Protein AF-A0AAV6JI74-F1 (afdb_monomer)

Secondary structure (DSSP, 8-state):
-------EEEEETTEEEEEE--SS----------------STTGGG------SSEEEEEEHHHHHTTS---PPEESS---SSSS-EESSPPPPHHHHHHHHHHHHHH------SSSSSHHHHH-

Structure (mmCIF, N/CA/C/O backbone):
data_AF-A0AAV6JI74-F1
#
_entry.id   AF-A0AAV6JI74-F1
#
loop_
_atom_site.group_PDB
_atom_site.id
_atom_site.type_symbol
_atom_site.label_atom_id
_atom_site.label_alt_id
_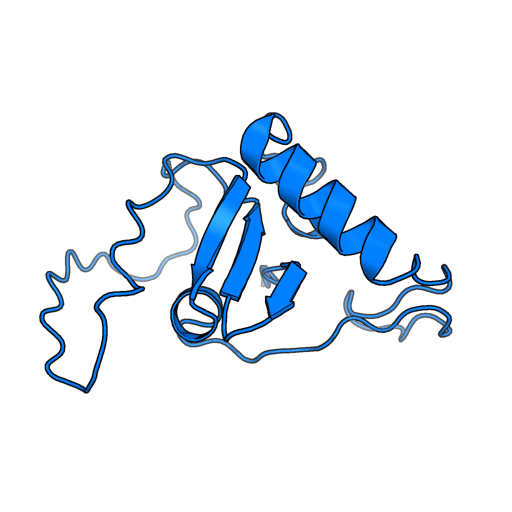atom_site.label_comp_id
_atom_site.label_asym_id
_atom_site.label_entity_id
_atom_site.label_seq_id
_atom_site.pdbx_PDB_ins_code
_atom_site.Cartn_x
_atom_site.Cartn_y
_atom_site.Cartn_z
_atom_site.occupancy
_atom_site.B_iso_or_equiv
_atom_site.auth_seq_id
_atom_site.auth_comp_id
_atom_site.auth_asym_id
_atom_site.auth_atom_id
_atom_site.pdbx_PDB_model_num
ATOM 1 N N . MET A 1 1 ? -9.669 19.832 -9.535 1.00 24.89 1 MET A N 1
ATOM 2 C CA . MET A 1 1 ? -10.442 18.627 -9.174 1.00 24.89 1 MET A CA 1
ATOM 3 C C . MET A 1 1 ? -9.426 17.549 -8.820 1.00 24.89 1 MET A C 1
ATOM 5 O O . MET A 1 1 ? -8.744 17.077 -9.717 1.00 24.89 1 MET A O 1
ATOM 9 N N . ILE A 1 2 ? -9.196 17.287 -7.531 1.00 24.81 2 ILE A N 1
ATOM 10 C CA . ILE A 1 2 ? -8.225 16.277 -7.079 1.00 24.81 2 ILE A CA 1
ATOM 11 C C . ILE A 1 2 ? -9.018 14.987 -6.887 1.00 24.81 2 ILE A C 1
ATOM 13 O O . ILE A 1 2 ? -9.862 14.914 -6.000 1.00 24.81 2 ILE A O 1
ATOM 17 N N . SER A 1 3 ? -8.809 14.016 -7.770 1.00 29.27 3 SER A N 1
ATOM 18 C CA . SER A 1 3 ? -9.364 12.673 -7.616 1.00 29.27 3 SER A CA 1
ATOM 19 C C . SER A 1 3 ? -8.338 11.862 -6.827 1.00 29.27 3 SER A C 1
ATOM 21 O O . SER A 1 3 ? -7.234 11.634 -7.316 1.00 29.27 3 SER A O 1
ATOM 23 N N . LEU A 1 4 ? -8.654 11.532 -5.574 1.00 41.19 4 LEU A N 1
ATOM 24 C CA . LEU A 1 4 ? -7.839 10.633 -4.759 1.00 41.19 4 LEU A CA 1
ATOM 25 C C . LEU A 1 4 ? -8.276 9.202 -5.086 1.00 41.19 4 LEU A C 1
ATOM 27 O O . LEU A 1 4 ? -9.354 8.781 -4.673 1.00 41.19 4 LEU A O 1
ATOM 31 N N . TYR A 1 5 ? -7.466 8.485 -5.860 1.00 60.88 5 TYR A N 1
ATOM 32 C CA . TYR A 1 5 ? -7.641 7.052 -6.084 1.00 60.88 5 TYR A CA 1
ATOM 33 C C . TYR A 1 5 ? -7.079 6.310 -4.868 1.00 60.88 5 TYR A C 1
ATOM 35 O O . TYR A 1 5 ? -5.939 6.540 -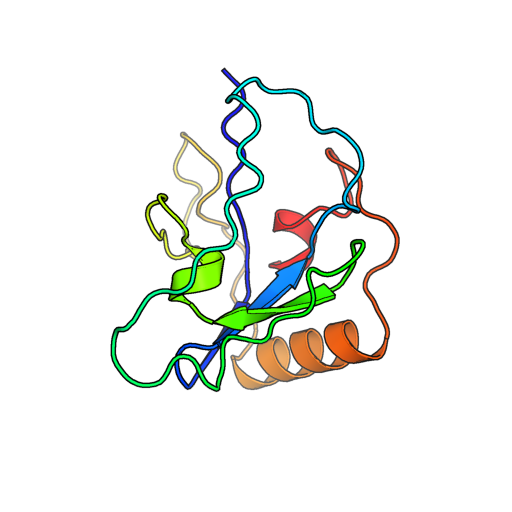4.475 1.00 60.88 5 TYR A O 1
ATOM 43 N N . LEU A 1 6 ? -7.895 5.469 -4.233 1.00 73.19 6 LEU A N 1
ATOM 44 C CA . LEU A 1 6 ? -7.445 4.577 -3.167 1.00 73.19 6 LEU A CA 1
ATOM 45 C C . LEU A 1 6 ? -6.854 3.318 -3.803 1.00 73.19 6 LEU A C 1
ATOM 47 O O . LEU A 1 6 ? -7.548 2.615 -4.536 1.00 73.19 6 LEU A O 1
ATOM 51 N N . SER A 1 7 ? -5.597 3.028 -3.484 1.00 85.56 7 SER A N 1
ATOM 52 C CA . SER A 1 7 ? -4.896 1.821 -3.928 1.00 85.56 7 SER A CA 1
ATOM 53 C C . SER A 1 7 ? -4.721 0.838 -2.768 1.00 85.56 7 SER A C 1
ATOM 55 O O . SER A 1 7 ? -4.486 1.239 -1.624 1.00 85.56 7 SER A O 1
ATOM 57 N N . GLY A 1 8 ? -4.868 -0.457 -3.052 1.00 88.88 8 GLY A N 1
ATOM 58 C CA . GLY A 1 8 ? -4.802 -1.526 -2.056 1.00 88.88 8 GLY A CA 1
ATOM 59 C C . GLY A 1 8 ? -4.557 -2.895 -2.688 1.00 88.88 8 GLY A C 1
ATOM 60 O O . GLY A 1 8 ? -4.804 -3.100 -3.878 1.00 88.88 8 GLY A O 1
ATOM 61 N N . ILE A 1 9 ? -4.060 -3.832 -1.882 1.00 91.25 9 ILE A N 1
ATOM 62 C CA . ILE A 1 9 ? -3.698 -5.190 -2.293 1.00 91.25 9 ILE A CA 1
ATOM 63 C C . ILE A 1 9 ? -4.774 -6.151 -1.787 1.00 91.25 9 ILE A C 1
ATOM 65 O O . ILE A 1 9 ? -4.941 -6.327 -0.580 1.00 91.25 9 ILE A O 1
ATOM 69 N N . TYR A 1 10 ? -5.503 -6.780 -2.710 1.00 91.50 10 TYR A N 1
ATOM 70 C CA . TYR A 1 10 ? -6.485 -7.810 -2.374 1.00 91.50 10 TYR A CA 1
ATOM 71 C C . TYR A 1 10 ? -5.778 -9.106 -1.973 1.00 91.50 10 TYR A C 1
ATOM 73 O O . TYR A 1 10 ? -5.002 -9.656 -2.756 1.00 91.50 10 TYR A O 1
ATOM 81 N N . ILE A 1 11 ? -6.064 -9.598 -0.767 1.00 90.62 11 ILE A N 1
ATOM 82 C CA . ILE A 1 11 ? -5.391 -10.775 -0.196 1.00 90.62 11 ILE A CA 1
ATOM 83 C C . ILE A 1 11 ? -6.269 -12.034 -0.165 1.00 90.62 11 ILE A C 1
ATOM 85 O O . ILE A 1 11 ? -5.829 -13.069 0.326 1.00 90.62 11 ILE A O 1
ATOM 89 N N . GLY A 1 12 ? -7.485 -11.966 -0.717 1.00 87.75 12 GLY A N 1
ATOM 90 C CA . GLY A 1 12 ? -8.473 -13.048 -0.655 1.00 87.75 12 GLY A CA 1
ATOM 91 C C . GLY A 1 12 ? -9.542 -12.811 0.411 1.00 87.75 12 GLY A C 1
ATOM 92 O O . GLY A 1 12 ? -9.458 -11.866 1.189 1.00 87.75 12 GLY A O 1
ATOM 93 N N . ASP A 1 13 ? -10.577 -13.653 0.413 1.00 88.12 13 ASP A N 1
ATOM 94 C CA . ASP A 1 13 ? -11.660 -13.667 1.411 1.00 88.12 13 ASP A CA 1
ATOM 95 C C . ASP A 1 13 ? -12.358 -12.322 1.670 1.00 88.12 13 ASP A C 1
ATOM 97 O O . ASP A 1 13 ? -12.832 -12.061 2.780 1.00 88.12 13 ASP A O 1
ATOM 101 N N . GLY A 1 14 ? -12.422 -11.455 0.655 1.00 86.31 14 GLY A N 1
ATOM 102 C CA . GLY A 1 14 ? -12.997 -10.122 0.816 1.00 86.31 14 GLY A CA 1
ATOM 103 C C . GLY A 1 14 ? -12.140 -9.196 1.684 1.00 86.31 14 GLY A C 1
ATOM 104 O O . GLY A 1 14 ? -12.691 -8.280 2.283 1.00 86.31 14 GLY A O 1
ATOM 105 N N . LEU A 1 15 ? -10.828 -9.424 1.787 1.00 88.56 15 LEU A N 1
ATOM 106 C CA . LEU A 1 15 ? -9.903 -8.616 2.584 1.00 88.56 15 LEU A CA 1
ATOM 107 C C . LEU A 1 15 ? -8.890 -7.875 1.706 1.00 88.56 15 LEU A C 1
ATOM 109 O O . LEU A 1 15 ? -8.422 -8.378 0.678 1.00 88.56 15 LEU A O 1
ATOM 113 N N . VAL A 1 16 ? -8.531 -6.670 2.143 1.00 89.88 16 VAL A N 1
ATOM 114 C CA . VAL A 1 16 ? -7.589 -5.779 1.461 1.00 89.88 16 VAL A CA 1
ATOM 115 C C . VAL A 1 16 ? -6.584 -5.236 2.468 1.00 89.88 16 VAL A C 1
ATOM 117 O O . VAL A 1 16 ? -6.975 -4.737 3.523 1.00 89.88 16 VAL A O 1
ATOM 120 N N . ILE A 1 17 ? -5.296 -5.287 2.122 1.00 91.12 17 ILE A N 1
ATOM 121 C CA . ILE A 1 17 ? -4.247 -4.537 2.822 1.00 91.12 17 ILE A CA 1
ATOM 122 C C . ILE A 1 17 ? -4.043 -3.214 2.088 1.00 91.12 17 ILE A C 1
ATOM 124 O O . ILE A 1 17 ? -3.843 -3.203 0.872 1.00 91.12 17 ILE A O 1
ATOM 128 N N . HIS A 1 18 ? -4.088 -2.095 2.803 1.00 90.50 18 HIS A N 1
ATOM 129 C CA . HIS A 1 18 ? -3.914 -0.773 2.207 1.00 90.50 18 HIS A CA 1
ATOM 130 C C . HIS A 1 18 ? -3.188 0.191 3.143 1.00 90.50 18 HIS A C 1
ATOM 132 O O . HIS A 1 18 ? -3.184 0.022 4.363 1.00 90.50 18 HIS A O 1
ATOM 138 N N . PHE A 1 19 ? -2.581 1.224 2.559 1.00 90.38 19 PHE A N 1
ATOM 139 C CA . PHE A 1 19 ? -1.865 2.254 3.299 1.00 90.38 19 PHE A CA 1
ATOM 140 C C . PHE A 1 19 ? -2.718 3.511 3.447 1.00 90.38 19 PHE A C 1
ATOM 142 O O . PHE A 1 19 ? -3.257 4.039 2.471 1.00 90.38 19 PHE A O 1
ATOM 149 N N . THR A 1 20 ? -2.866 3.978 4.684 1.00 86.19 20 THR A N 1
ATOM 150 C CA . THR A 1 20 ? -3.760 5.081 5.038 1.00 86.19 20 THR A CA 1
ATOM 151 C C . THR A 1 20 ? -3.000 6.245 5.636 1.00 86.19 20 THR A C 1
ATOM 153 O O . THR A 1 20 ? -2.041 6.083 6.392 1.00 86.19 20 THR A O 1
ATOM 156 N N . ALA A 1 21 ? -3.459 7.447 5.308 1.00 81.38 21 ALA A N 1
ATOM 157 C CA . ALA A 1 21 ? -2.982 8.636 5.978 1.00 81.38 21 ALA A CA 1
ATOM 158 C C . ALA A 1 21 ? -3.498 8.687 7.424 1.00 81.38 21 ALA A C 1
ATOM 160 O O . ALA A 1 21 ? -4.643 8.289 7.665 1.00 81.38 21 ALA A O 1
ATOM 161 N N . PRO A 1 22 ? -2.700 9.223 8.367 1.00 73.50 22 PRO A N 1
ATOM 162 C CA . PRO A 1 22 ? -3.162 9.470 9.722 1.00 73.50 22 PRO A CA 1
ATOM 163 C C . PRO A 1 22 ? -4.435 10.307 9.716 1.00 73.50 22 PRO A C 1
ATOM 165 O O . PRO A 1 22 ? -4.586 11.233 8.912 1.00 73.50 22 PRO A O 1
ATOM 168 N N . SER A 1 23 ? -5.373 9.986 10.607 1.00 64.69 23 SER A N 1
ATOM 169 C CA . SER A 1 23 ? -6.611 10.748 10.755 1.00 64.69 23 SER A CA 1
ATOM 170 C C . SER A 1 23 ? -6.320 12.142 11.319 1.00 64.69 23 SER A C 1
ATOM 172 O O . SER A 1 23 ? -6.422 12.390 12.514 1.00 64.69 23 SER A O 1
ATOM 174 N N . GLY A 1 24 ? -5.974 13.058 10.414 1.00 48.09 24 GLY A N 1
ATOM 175 C CA . GLY A 1 24 ? -5.656 14.457 10.665 1.00 48.09 24 GLY A CA 1
ATOM 176 C C . GLY A 1 24 ? -5.709 15.254 9.360 1.00 48.09 24 GLY A C 1
ATOM 177 O O . GLY A 1 24 ? -4.693 15.459 8.715 1.00 48.09 24 GLY A O 1
ATOM 178 N N . LYS A 1 25 ? -6.921 15.693 8.987 1.00 40.12 25 LYS A N 1
ATOM 179 C CA . LYS A 1 25 ? -7.239 16.709 7.961 1.00 40.12 25 LYS A CA 1
ATOM 180 C C . LYS A 1 25 ? -6.541 16.555 6.594 1.00 40.12 25 LYS A C 1
ATOM 182 O O . LYS A 1 25 ? -5.609 17.286 6.281 1.00 40.12 25 LYS A O 1
ATOM 187 N N . PHE A 1 26 ? -7.151 15.781 5.694 1.00 37.16 26 PHE A N 1
ATOM 188 C CA . PHE A 1 26 ? -7.224 16.211 4.294 1.00 37.16 26 PHE A CA 1
ATOM 189 C C . PHE A 1 26 ? -8.555 16.933 4.094 1.00 37.16 26 PHE A C 1
ATOM 191 O O . PHE A 1 26 ? -9.615 16.318 4.022 1.00 37.16 26 PHE A O 1
ATOM 198 N N . THR A 1 27 ? -8.513 18.265 4.084 1.00 35.34 27 THR A N 1
ATOM 199 C CA . THR A 1 27 ? -9.661 19.099 3.728 1.00 35.34 27 THR A CA 1
ATOM 200 C C . THR A 1 27 ? -9.901 19.006 2.225 1.00 35.34 27 THR A C 1
ATOM 202 O O . THR A 1 27 ? -9.294 19.734 1.444 1.00 35.34 27 THR A O 1
ATOM 205 N N . ALA A 1 28 ? -10.819 18.137 1.827 1.00 34.31 28 ALA A N 1
ATOM 206 C CA . ALA A 1 28 ? -11.702 18.402 0.703 1.00 34.31 28 ALA A CA 1
ATOM 207 C C . ALA A 1 28 ? -13.118 18.134 1.212 1.00 34.31 28 ALA A C 1
ATOM 209 O O . ALA A 1 28 ? -13.432 17.034 1.658 1.00 34.31 28 ALA A O 1
ATOM 210 N N . SER A 1 29 ? -13.916 19.193 1.273 1.00 41.22 29 SER A N 1
ATOM 211 C CA . SER A 1 29 ? -15.206 19.246 1.947 1.00 41.22 29 SER A CA 1
ATOM 212 C C . SER A 1 29 ? -16.142 18.102 1.557 1.00 41.22 29 SER A C 1
ATOM 214 O O . SER A 1 29 ? -16.563 17.977 0.411 1.00 41.22 29 SER A O 1
ATOM 216 N N . SER A 1 30 ? -16.544 17.324 2.551 1.00 33.94 30 SER A N 1
ATOM 217 C CA . SER A 1 30 ? -17.891 16.768 2.686 1.00 33.94 30 SER A CA 1
ATOM 218 C C . SER A 1 30 ? -18.193 16.774 4.188 1.00 33.94 30 SER A C 1
ATOM 220 O O . SER A 1 30 ? -17.269 16.551 4.978 1.00 33.94 30 SER A O 1
ATOM 222 N N . PRO A 1 31 ? -19.405 17.169 4.609 1.00 40.47 31 PRO A N 1
ATOM 223 C CA . PRO A 1 31 ? -19.666 17.528 5.992 1.00 40.47 31 PRO A CA 1
ATOM 224 C C . PRO A 1 31 ? -19.465 16.327 6.907 1.00 40.47 31 PRO A C 1
ATOM 226 O O . PRO A 1 31 ? -19.780 15.187 6.566 1.00 40.47 31 PRO A O 1
ATOM 229 N N . SER A 1 32 ? -18.932 16.629 8.085 1.00 53.81 32 SER A N 1
ATOM 230 C CA . SER A 1 32 ? -18.873 15.751 9.237 1.00 53.81 32 SER A CA 1
ATOM 231 C C . SER A 1 32 ? -20.173 14.978 9.380 1.00 53.81 32 SER A C 1
ATOM 233 O O . SER A 1 32 ? -21.248 15.565 9.469 1.00 53.81 32 SER A O 1
ATOM 235 N N . SER A 1 33 ? -20.068 13.668 9.511 1.00 30.38 33 SER A N 1
ATOM 236 C CA . SER A 1 33 ? -21.068 12.944 10.261 1.00 30.38 33 SER A CA 1
ATOM 237 C C . SER A 1 33 ? -20.333 11.923 11.120 1.00 30.38 33 SER A C 1
ATOM 239 O O . SER A 1 33 ? -19.748 10.944 10.662 1.00 30.38 33 SER A O 1
ATOM 241 N N . SER A 1 34 ? -20.267 12.246 12.410 1.00 42.81 34 SER A N 1
ATOM 242 C CA . SER A 1 34 ? -20.157 11.256 13.468 1.00 42.81 34 SER A CA 1
ATOM 243 C C . SER A 1 34 ? -21.381 10.354 13.341 1.00 42.81 34 SER A C 1
ATOM 245 O O . SER A 1 34 ? -22.425 10.635 13.923 1.00 42.81 34 SER A O 1
ATOM 247 N N . LEU A 1 35 ? -21.288 9.333 12.497 1.00 30.56 35 LEU A N 1
ATOM 248 C CA . LEU A 1 35 ? -22.316 8.313 12.379 1.00 30.56 35 LEU A CA 1
ATOM 249 C C . LEU A 1 35 ? -21.803 7.090 13.114 1.00 30.56 35 LEU A C 1
ATOM 251 O O . LEU A 1 35 ? -21.009 6.306 12.600 1.00 30.56 35 LEU A O 1
ATOM 255 N N . SER A 1 36 ? -22.263 6.952 14.350 1.00 40.62 36 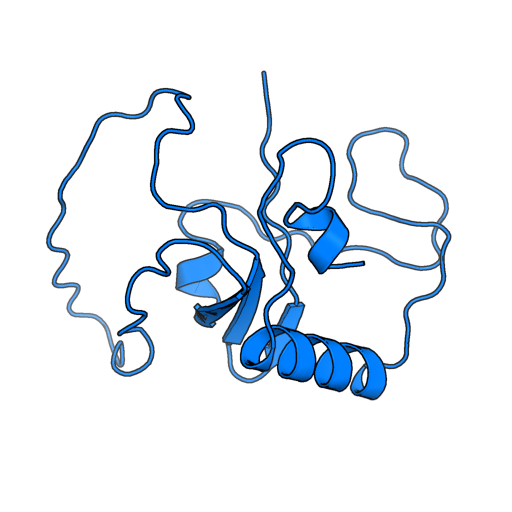SER A N 1
ATOM 256 C CA . SER A 1 36 ? -22.499 5.646 14.942 1.00 40.62 36 SER A CA 1
ATOM 257 C C . SER A 1 36 ? -23.413 4.886 13.983 1.00 40.62 36 SER A C 1
ATOM 259 O O . SER A 1 36 ? -24.605 5.171 13.894 1.00 40.62 36 SER A O 1
ATOM 261 N N . PHE A 1 37 ? -22.842 3.966 13.212 1.00 32.19 37 PHE A N 1
ATOM 262 C CA . PHE A 1 37 ? -23.603 3.143 12.286 1.00 32.19 37 PHE A CA 1
ATOM 263 C C . PHE A 1 37 ? -23.695 1.726 12.846 1.00 32.19 37 PHE A C 1
ATOM 265 O O . PHE A 1 37 ? -22.830 0.883 12.626 1.00 32.19 37 PHE A O 1
ATOM 272 N N . SER A 1 38 ? -24.768 1.480 13.596 1.00 41.72 38 SER A N 1
ATOM 273 C CA . SER A 1 38 ? -25.298 0.132 13.776 1.00 41.72 38 SER A CA 1
ATOM 274 C C . SER A 1 38 ? -26.025 -0.240 12.483 1.00 41.72 38 SER A C 1
ATOM 276 O O . SER A 1 38 ? -27.184 0.127 12.308 1.00 41.72 38 SER A O 1
ATOM 278 N N . SER A 1 39 ? -25.353 -0.933 11.558 1.00 35.38 39 SER A N 1
ATOM 279 C CA . SER A 1 39 ? -26.032 -1.577 10.425 1.00 35.38 39 SER A CA 1
ATOM 280 C C . SER A 1 39 ? -26.360 -3.015 10.787 1.00 35.38 39 SER A C 1
ATOM 282 O O . SER A 1 39 ? -25.469 -3.829 11.024 1.00 35.38 39 SER A O 1
ATOM 284 N N . SER A 1 40 ? -27.650 -3.323 10.833 1.00 50.56 40 SER A N 1
ATOM 285 C CA . SER A 1 40 ? -28.161 -4.684 10.935 1.00 50.56 40 SER A CA 1
ATOM 286 C C . SER A 1 40 ? -28.260 -5.270 9.517 1.00 50.56 40 SER A C 1
ATOM 288 O O . SER A 1 40 ? -29.260 -5.076 8.834 1.00 50.56 40 SER A O 1
ATOM 290 N N . ALA A 1 41 ? -27.191 -5.924 9.048 1.00 42.62 41 ALA A N 1
ATOM 291 C CA . ALA A 1 41 ? -27.148 -6.775 7.848 1.00 42.62 41 ALA A CA 1
ATOM 292 C C . ALA A 1 41 ? -25.945 -7.749 7.949 1.00 42.62 41 ALA A C 1
ATOM 294 O O . ALA A 1 41 ? -24.990 -7.458 8.673 1.00 42.62 41 ALA A O 1
ATOM 295 N N . PRO A 1 42 ? -26.012 -8.951 7.344 1.00 39.34 42 PRO A N 1
ATOM 296 C CA . PRO A 1 42 ? -25.545 -10.179 7.981 1.00 39.34 42 PRO A CA 1
ATOM 297 C C . PRO A 1 42 ? -24.014 -10.303 8.003 1.00 39.34 42 PRO A C 1
ATOM 299 O O . PRO A 1 42 ? -23.359 -10.239 6.971 1.00 39.34 42 PRO A O 1
ATOM 302 N N . ASN A 1 43 ? -23.472 -10.567 9.198 1.00 40.91 43 ASN A N 1
ATOM 303 C CA . ASN A 1 43 ? -22.075 -10.927 9.488 1.00 40.91 43 ASN A CA 1
ATOM 304 C C . ASN A 1 43 ? -21.008 -9.823 9.336 1.00 40.91 43 ASN A C 1
ATOM 306 O O . ASN A 1 43 ? -19.930 -10.046 8.793 1.00 40.91 43 ASN A O 1
ATOM 310 N N . HIS A 1 44 ? -21.243 -8.662 9.951 1.00 49.03 44 HIS A N 1
ATOM 311 C CA . HIS A 1 44 ? -20.231 -7.612 10.160 1.00 49.03 44 HIS A CA 1
ATOM 312 C C . HIS A 1 44 ? -19.160 -7.932 11.232 1.00 49.03 44 HIS A C 1
ATOM 314 O O . HIS A 1 44 ? -18.388 -7.049 11.602 1.00 49.03 44 HIS A O 1
ATOM 320 N N . SER A 1 45 ? -19.054 -9.173 11.725 1.00 51.09 45 SER A N 1
ATOM 321 C CA . SER A 1 45 ? -18.056 -9.556 12.743 1.00 51.09 45 SER A CA 1
ATOM 322 C C . SER A 1 45 ? -16.602 -9.436 12.264 1.00 51.09 45 SER A C 1
ATOM 324 O O . SER A 1 45 ? -15.681 -9.454 13.073 1.00 51.09 45 SER A O 1
ATOM 326 N N . ARG A 1 46 ? -16.375 -9.285 10.952 1.00 51.09 46 ARG A N 1
ATOM 327 C CA . ARG A 1 46 ? -15.049 -9.048 10.351 1.00 51.09 46 ARG A CA 1
ATOM 328 C C . ARG A 1 46 ? -14.696 -7.564 10.176 1.00 51.09 46 ARG A C 1
ATOM 330 O O . ARG A 1 46 ? -13.594 -7.262 9.730 1.00 51.09 46 ARG A O 1
ATOM 337 N N . CYS A 1 47 ? -15.616 -6.655 10.502 1.00 56.91 47 CYS A N 1
ATOM 338 C CA . CYS A 1 47 ? -15.510 -5.220 10.224 1.00 56.91 47 CYS A CA 1
ATOM 339 C C . CYS A 1 47 ? -15.277 -4.366 11.477 1.00 56.91 47 CYS A C 1
ATOM 341 O O . CYS A 1 47 ? -15.413 -3.145 11.403 1.00 56.91 47 CYS A O 1
ATOM 343 N N . GLU A 1 48 ? -14.895 -4.959 12.613 1.00 54.34 48 GLU A N 1
ATOM 344 C CA . GLU A 1 48 ? -14.312 -4.222 13.747 1.00 54.34 48 GLU A CA 1
ATOM 345 C C . GLU A 1 48 ? -12.886 -3.760 13.401 1.00 54.34 48 GLU A C 1
ATOM 347 O O . GLU A 1 48 ? -11.907 -4.016 14.098 1.00 54.34 48 GLU A O 1
ATOM 352 N N . SER A 1 49 ? -12.746 -3.079 12.266 1.00 54.97 49 SER A N 1
ATOM 353 C CA . SER A 1 49 ? -11.531 -2.375 11.911 1.00 54.97 49 SER A CA 1
ATOM 354 C C . SER A 1 49 ? -11.462 -1.163 12.828 1.00 54.97 49 SER A C 1
ATOM 356 O O . SER A 1 49 ? -12.117 -0.146 12.585 1.00 54.97 49 SER A O 1
ATOM 358 N N . GLN A 1 50 ? -10.682 -1.274 13.906 1.00 52.31 50 GLN A N 1
ATOM 359 C CA . GLN A 1 50 ? -10.194 -0.091 14.602 1.00 52.31 50 GLN A CA 1
ATOM 360 C C . GLN A 1 50 ? -9.640 0.844 13.536 1.00 52.31 50 GLN A C 1
ATOM 362 O O . GLN A 1 50 ? -8.803 0.446 12.725 1.00 52.31 50 GLN A O 1
ATOM 367 N N . LYS A 1 51 ? -10.204 2.048 13.462 1.00 55.06 51 LYS A N 1
ATOM 368 C CA . LYS A 1 51 ? -9.816 3.041 12.470 1.00 55.06 51 LYS A CA 1
ATOM 369 C C . LYS A 1 51 ? -8.307 3.239 12.609 1.00 55.06 51 LYS A C 1
ATOM 371 O O . LYS A 1 51 ? -7.890 3.717 13.663 1.00 55.06 51 LYS A O 1
ATOM 376 N N . PRO A 1 52 ? -7.497 2.849 11.611 1.00 57.19 52 PRO A N 1
ATOM 377 C CA . PRO A 1 52 ? -6.060 2.970 11.744 1.00 57.19 52 PRO A CA 1
ATOM 378 C C . PRO A 1 52 ? -5.751 4.453 11.919 1.00 57.19 52 PRO A C 1
ATOM 380 O O . PRO A 1 52 ? -6.239 5.287 11.151 1.00 57.19 52 PRO A O 1
ATOM 383 N N . GLU A 1 53 ? -4.954 4.799 12.927 1.00 63.56 53 GLU A N 1
ATOM 384 C CA . GLU A 1 53 ? -4.471 6.167 13.159 1.00 63.56 53 GLU A CA 1
ATOM 385 C C . GLU A 1 53 ? -3.453 6.607 12.082 1.00 63.56 53 GLU A C 1
ATOM 387 O O . GLU A 1 53 ? -2.608 7.467 12.313 1.00 63.56 53 GLU A O 1
ATOM 392 N N . GLY A 1 54 ? -3.556 6.049 10.870 1.00 75.19 54 GLY A N 1
ATOM 393 C CA . GLY A 1 54 ? -2.549 6.045 9.817 1.00 75.19 54 GLY A CA 1
ATOM 394 C C . GLY A 1 54 ? -1.791 4.723 9.765 1.00 75.19 54 GLY A C 1
ATOM 395 O O . GLY A 1 54 ? -1.848 3.915 10.690 1.00 75.19 54 GLY A O 1
ATOM 396 N N . GLY A 1 55 ? -1.076 4.498 8.665 1.00 87.62 55 GLY A N 1
ATOM 397 C CA . GLY A 1 55 ? -0.259 3.300 8.494 1.00 87.62 55 GLY A CA 1
ATOM 398 C C . GLY A 1 55 ? -0.902 2.237 7.607 1.00 87.62 55 GLY A C 1
ATOM 399 O O . GLY A 1 55 ? -1.891 2.488 6.909 1.00 87.62 55 GLY A O 1
ATOM 400 N N . VAL A 1 56 ? -0.282 1.057 7.593 1.00 90.50 56 VAL A N 1
ATOM 401 C CA . VAL A 1 56 ? -0.745 -0.110 6.833 1.00 90.50 56 VAL A CA 1
ATOM 402 C C . VAL A 1 56 ? -1.821 -0.823 7.646 1.00 90.50 56 VAL A C 1
ATOM 404 O O . VAL A 1 56 ? -1.619 -1.099 8.825 1.00 90.50 56 VAL A O 1
ATOM 407 N N . ALA A 1 57 ? -2.965 -1.104 7.030 1.00 89.56 57 ALA A N 1
ATOM 408 C CA . ALA A 1 57 ? -4.111 -1.702 7.701 1.00 89.56 57 ALA A CA 1
ATOM 409 C C . ALA A 1 57 ? -4.787 -2.762 6.829 1.00 89.56 57 ALA A C 1
ATOM 411 O O . ALA A 1 57 ? -4.703 -2.714 5.600 1.00 89.56 57 ALA A O 1
ATOM 412 N N . VAL A 1 58 ? -5.493 -3.689 7.482 1.00 89.12 58 VAL A N 1
ATOM 413 C CA . VAL A 1 58 ? -6.384 -4.652 6.826 1.00 89.12 58 VAL A CA 1
ATOM 414 C C . VAL A 1 58 ? -7.824 -4.213 7.020 1.00 89.12 58 VAL A C 1
ATOM 416 O O . VAL A 1 58 ? -8.252 -3.948 8.145 1.00 89.12 58 VAL A O 1
ATOM 419 N N . THR A 1 59 ? -8.583 -4.167 5.933 1.00 85.44 59 THR A N 1
ATOM 420 C CA . THR A 1 59 ? -10.021 -3.898 5.966 1.00 85.44 59 THR A CA 1
ATOM 421 C C . THR A 1 59 ? -10.779 -4.879 5.086 1.00 85.44 59 THR A C 1
ATOM 423 O O . THR A 1 59 ? -10.207 -5.563 4.232 1.00 85.44 59 THR A O 1
ATOM 426 N N . CYS A 1 60 ? -12.088 -4.967 5.315 1.00 88.19 60 CYS A N 1
ATOM 427 C CA . CYS A 1 60 ? -12.977 -5.661 4.403 1.00 88.19 60 CYS A CA 1
ATOM 428 C C . CYS A 1 60 ? -13.056 -4.919 3.056 1.00 88.19 60 CYS A C 1
ATOM 430 O O . CYS A 1 60 ? -12.918 -3.695 3.009 1.00 88.19 60 CYS A O 1
ATOM 432 N N . LEU A 1 61 ? -13.304 -5.640 1.964 1.00 85.69 61 LEU A N 1
ATOM 433 C CA . LEU A 1 61 ? -13.383 -5.080 0.616 1.00 85.69 61 LEU A CA 1
ATOM 434 C C . LEU A 1 61 ? -14.463 -3.990 0.539 1.00 85.69 61 LEU A C 1
ATOM 436 O O . LEU A 1 61 ? -14.203 -2.911 0.016 1.00 85.69 61 LEU A O 1
ATOM 440 N N . ASP A 1 62 ? -15.622 -4.220 1.155 1.00 84.31 62 ASP A N 1
ATOM 441 C CA . ASP A 1 62 ? -16.718 -3.244 1.202 1.00 84.31 62 ASP A CA 1
ATOM 442 C C . ASP A 1 62 ? -16.318 -1.971 1.972 1.00 84.31 62 ASP A C 1
ATOM 444 O O . ASP A 1 62 ? -16.581 -0.846 1.545 1.00 84.31 62 ASP A O 1
ATOM 448 N N . CYS A 1 63 ? -15.582 -2.140 3.073 1.00 84.06 63 CYS A N 1
ATOM 449 C CA . CYS A 1 63 ? -15.045 -1.073 3.914 1.00 84.06 63 CYS A CA 1
ATOM 450 C C . CYS A 1 63 ? -14.003 -0.230 3.162 1.00 84.06 63 CYS A C 1
ATOM 452 O O . CYS A 1 63 ? -13.893 0.979 3.389 1.00 84.06 63 CYS A O 1
ATOM 454 N N . PHE A 1 64 ? -13.224 -0.877 2.289 1.00 83.75 64 PHE A N 1
ATOM 455 C CA . PHE A 1 64 ? -12.218 -0.245 1.443 1.00 83.75 64 PHE A CA 1
ATOM 456 C C . PHE A 1 64 ? -12.861 0.565 0.308 1.00 83.75 64 PHE A C 1
ATOM 458 O O . PHE A 1 64 ? -12.462 1.707 0.075 1.00 83.75 64 PHE A O 1
ATOM 465 N N . ILE A 1 65 ? -13.884 0.010 -0.354 1.00 81.62 65 ILE A N 1
ATOM 466 C CA . ILE A 1 65 ? -14.614 0.675 -1.446 1.00 81.62 65 ILE A CA 1
ATOM 467 C C . ILE A 1 65 ? -15.397 1.891 -0.932 1.00 81.62 65 ILE A C 1
ATOM 469 O O . ILE A 1 65 ? -15.412 2.936 -1.588 1.00 81.62 65 ILE A O 1
ATOM 473 N N . LYS A 1 66 ? -16.036 1.771 0.241 1.00 75.56 66 LYS A N 1
ATOM 474 C CA . LYS A 1 66 ? -17.005 2.743 0.772 1.00 75.56 66 LYS A CA 1
ATOM 475 C C . LYS A 1 66 ? -18.118 3.036 -0.248 1.00 75.56 66 LYS A C 1
ATOM 477 O O . LYS A 1 66 ? -18.981 2.200 -0.459 1.00 75.56 66 LYS A O 1
ATOM 482 N N . GLU A 1 67 ? -18.068 4.202 -0.890 1.00 60.53 67 GLU A N 1
ATOM 483 C CA . GLU A 1 67 ? -19.034 4.705 -1.885 1.00 60.53 67 GLU A CA 1
ATOM 484 C C . GLU A 1 67 ? -18.414 4.788 -3.300 1.00 60.53 67 GLU A C 1
ATOM 486 O O . GLU A 1 67 ? -18.998 5.351 -4.225 1.00 60.53 67 GLU A O 1
ATOM 491 N N . GLY A 1 68 ? -17.177 4.307 -3.467 1.00 69.06 68 GLY A N 1
ATOM 492 C CA . GLY A 1 68 ? -16.412 4.409 -4.707 1.00 69.06 68 GLY A CA 1
ATOM 493 C C . GLY A 1 68 ? -16.679 3.282 -5.705 1.00 69.06 68 GLY A C 1
ATOM 494 O O . GLY A 1 68 ? -17.496 2.391 -5.494 1.00 69.06 68 GLY A O 1
ATOM 495 N N . SER A 1 69 ? -15.929 3.302 -6.807 1.00 72.44 69 SER A N 1
ATOM 496 C CA . SER A 1 69 ? -15.864 2.181 -7.749 1.00 72.44 69 SER A CA 1
ATOM 497 C C . SER A 1 69 ? -14.492 1.521 -7.680 1.00 72.44 69 SER A C 1
ATOM 499 O O . SER A 1 69 ? -13.470 2.189 -7.519 1.00 72.44 69 SER A O 1
ATOM 501 N N . LEU A 1 70 ? -14.473 0.195 -7.800 1.00 76.50 70 LEU A N 1
ATOM 502 C CA . LEU A 1 70 ? -13.242 -0.578 -7.887 1.00 76.50 70 LEU A CA 1
ATOM 503 C C . LEU A 1 70 ? -12.730 -0.573 -9.321 1.00 76.50 70 LEU A C 1
ATOM 505 O O . LEU A 1 70 ? -13.455 -0.908 -10.255 1.00 76.50 70 LEU A O 1
ATOM 509 N N . SER A 1 71 ? -11.454 -0.247 -9.478 1.00 76.12 71 SER A N 1
ATOM 510 C CA . SER A 1 71 ? -10.723 -0.447 -10.724 1.00 76.12 71 SER A CA 1
ATOM 511 C C . SER A 1 71 ? -9.525 -1.335 -10.443 1.00 76.12 71 SER A C 1
ATOM 513 O O . SER A 1 71 ? -8.780 -1.109 -9.492 1.00 76.12 71 SER A O 1
ATOM 515 N N . ARG A 1 72 ? -9.350 -2.370 -11.264 1.00 81.06 72 ARG A N 1
ATOM 516 C CA . ARG A 1 72 ? -8.178 -3.237 -11.181 1.00 81.06 72 ARG A CA 1
ATOM 517 C C . ARG A 1 72 ? -6.996 -2.539 -11.845 1.00 81.06 72 ARG A C 1
ATOM 519 O O . ARG A 1 72 ? -7.129 -2.062 -12.967 1.00 81.06 72 ARG A O 1
ATOM 526 N N . TYR A 1 73 ? -5.852 -2.532 -11.170 1.00 81.31 73 TYR A N 1
ATOM 527 C CA . TYR A 1 73 ? -4.609 -2.035 -11.747 1.00 81.31 73 TYR A CA 1
ATOM 528 C C . TYR A 1 73 ? -4.063 -3.025 -12.785 1.00 81.31 73 TYR A C 1
ATOM 530 O O . TYR A 1 73 ? -3.979 -4.231 -12.522 1.00 81.31 73 TYR A O 1
ATOM 538 N N . GLU A 1 74 ? -3.708 -2.529 -13.968 1.00 82.25 74 GLU A N 1
ATOM 539 C CA . GLU A 1 74 ? -3.199 -3.348 -15.071 1.00 82.25 74 GLU A CA 1
ATOM 540 C C . GLU A 1 74 ? -1.662 -3.300 -15.133 1.00 82.25 74 GLU A C 1
ATOM 542 O O . GLU A 1 74 ? -1.062 -2.228 -15.186 1.00 82.25 74 GLU A O 1
ATOM 547 N N . TYR A 1 75 ? -1.015 -4.467 -15.165 1.00 83.50 75 TYR A N 1
ATOM 548 C CA . TYR A 1 75 ? 0.442 -4.605 -15.286 1.00 83.50 75 TYR A CA 1
ATOM 549 C C . TYR A 1 75 ? 0.831 -5.125 -16.672 1.00 83.50 75 TYR A C 1
ATOM 551 O O . TYR A 1 75 ? 0.081 -5.875 -17.297 1.00 83.50 75 TYR A O 1
ATOM 559 N N . GLY A 1 76 ? 2.024 -4.759 -17.137 1.00 81.88 76 GLY A N 1
ATOM 560 C CA . GLY A 1 76 ? 2.579 -5.209 -18.413 1.00 81.88 76 GLY A CA 1
ATOM 561 C C . GLY A 1 76 ? 1.882 -4.628 -19.646 1.00 81.88 76 GLY A C 1
ATOM 562 O O . GLY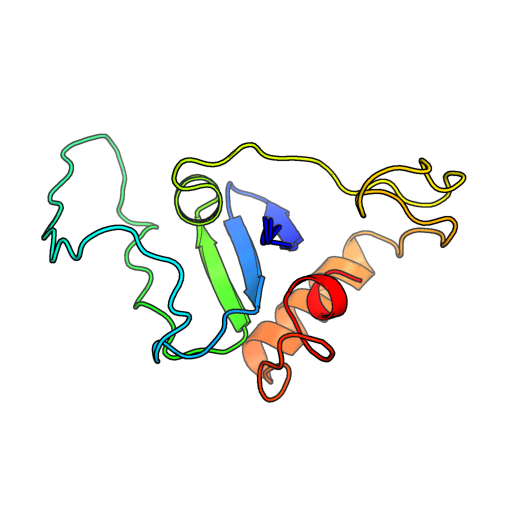 A 1 76 ? 2.061 -5.151 -20.746 1.00 81.88 76 GLY A O 1
ATOM 563 N N . VAL A 1 77 ? 1.093 -3.560 -19.492 1.00 79.31 77 VAL A N 1
ATOM 564 C CA . VAL A 1 77 ? 0.354 -2.923 -20.592 1.00 79.31 77 VAL A CA 1
ATOM 565 C C . VAL A 1 77 ? 0.886 -1.517 -20.866 1.00 79.31 77 VAL A C 1
ATOM 567 O O . VAL A 1 77 ? 1.408 -0.833 -19.986 1.00 79.31 77 VAL A O 1
ATOM 570 N N . ARG A 1 78 ? 0.779 -1.053 -22.116 1.00 68.81 78 ARG A N 1
ATOM 571 C CA . ARG A 1 78 ? 1.184 0.318 -22.464 1.00 68.81 78 ARG A CA 1
ATOM 572 C C . ARG A 1 78 ? 0.247 1.315 -21.781 1.00 68.81 78 ARG A C 1
ATOM 574 O O . ARG A 1 78 ? -0.968 1.172 -21.889 1.00 68.81 78 ARG A O 1
ATOM 581 N N . PHE A 1 79 ? 0.834 2.320 -21.126 1.00 62.09 79 PHE A N 1
ATOM 582 C CA . PHE A 1 79 ? 0.129 3.361 -20.378 1.00 62.09 79 PHE A CA 1
ATOM 583 C C . PHE A 1 79 ? -1.090 3.892 -21.137 1.00 62.09 79 PHE A C 1
ATOM 585 O O . PHE A 1 79 ? -0.961 4.462 -22.226 1.00 62.09 79 PHE A O 1
ATOM 592 N N . ARG A 1 80 ? -2.279 3.758 -20.543 1.00 58.69 80 ARG A N 1
ATOM 593 C CA . ARG A 1 80 ? -3.454 4.490 -21.018 1.00 58.69 80 ARG A CA 1
ATOM 594 C C . ARG A 1 80 ? -3.255 5.965 -20.670 1.00 58.69 80 ARG A C 1
ATOM 596 O O . ARG A 1 80 ? -3.123 6.317 -19.504 1.00 58.69 80 ARG A O 1
ATOM 603 N N . LEU A 1 81 ? -3.226 6.829 -21.689 1.00 51.09 81 LEU A N 1
ATOM 604 C CA . LEU A 1 81 ? -2.891 8.267 -21.630 1.00 51.09 81 LEU A CA 1
ATOM 605 C C . LEU A 1 81 ? -3.833 9.142 -20.770 1.00 51.09 81 LEU A C 1
ATOM 607 O O . LEU A 1 81 ? -3.827 10.366 -20.884 1.00 51.09 81 LEU A O 1
ATOM 611 N N . ARG A 1 82 ? -4.654 8.558 -19.894 1.00 48.69 82 ARG A N 1
ATOM 612 C CA . ARG A 1 82 ? -5.554 9.305 -19.018 1.00 48.69 82 ARG A CA 1
ATOM 613 C C . ARG A 1 82 ? -5.800 8.541 -17.714 1.00 48.69 82 ARG A C 1
ATOM 615 O O . ARG A 1 82 ? -6.673 7.689 -17.658 1.00 48.69 82 ARG A O 1
ATOM 622 N N . GLY A 1 83 ? -5.041 8.890 -16.674 1.00 55.47 83 GLY A N 1
ATOM 623 C CA . GLY A 1 83 ? -5.322 8.515 -15.282 1.00 55.47 83 GLY A CA 1
ATOM 624 C C . GLY A 1 83 ? -4.862 7.114 -14.859 1.00 55.47 83 GLY A C 1
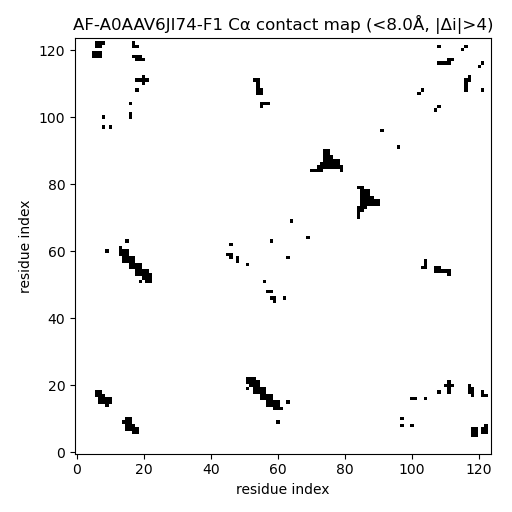ATOM 625 O O . GLY A 1 83 ? -5.661 6.187 -14.831 1.00 55.47 83 GLY A O 1
ATOM 626 N N . GLY A 1 84 ? -3.577 6.995 -14.503 1.00 60.25 84 GLY A N 1
ATOM 627 C CA . GLY A 1 84 ? -3.071 6.269 -13.320 1.00 60.25 84 GLY A CA 1
ATOM 628 C C . GLY A 1 84 ? -3.528 4.837 -13.006 1.00 60.25 84 GLY A C 1
ATOM 629 O O . GLY A 1 84 ? -3.485 4.456 -11.847 1.00 60.25 84 GLY A O 1
ATOM 630 N N . THR A 1 85 ? -3.979 4.039 -13.972 1.00 65.06 85 THR A N 1
ATOM 631 C CA . THR A 1 85 ? -4.561 2.699 -13.709 1.00 65.06 85 THR A CA 1
ATOM 632 C C . THR A 1 85 ? -3.795 1.549 -14.359 1.00 65.06 85 THR A C 1
ATOM 634 O O . THR A 1 85 ? -4.210 0.394 -14.280 1.00 65.06 85 THR A O 1
ATOM 637 N N . SER A 1 86 ? -2.668 1.847 -15.007 1.00 69.50 86 SER A N 1
ATOM 638 C CA . SER A 1 86 ? -1.891 0.858 -15.746 1.00 69.50 86 SER A CA 1
ATOM 639 C C . SER A 1 86 ? -0.401 1.183 -15.750 1.00 69.50 86 SER A C 1
ATOM 641 O O . SER A 1 86 ? -0.049 2.348 -15.949 1.00 69.50 86 SER A O 1
ATOM 643 N N . THR A 1 87 ? 0.454 0.164 -15.658 1.00 73.19 87 THR A N 1
ATOM 644 C CA . THR A 1 87 ? 1.913 0.275 -15.805 1.00 73.19 87 THR A CA 1
ATOM 645 C C . THR A 1 87 ? 2.450 -0.674 -16.874 1.00 73.19 87 THR A C 1
ATOM 647 O O . THR A 1 87 ? 1.926 -1.770 -17.084 1.00 73.19 87 THR A O 1
ATOM 650 N N . ALA A 1 88 ? 3.548 -0.272 -17.519 1.00 81.19 88 ALA A N 1
ATOM 651 C CA . ALA A 1 88 ? 4.307 -1.138 -18.421 1.00 81.19 88 ALA A CA 1
ATOM 652 C C . ALA A 1 88 ? 5.176 -2.164 -17.669 1.00 81.19 88 ALA A C 1
ATOM 654 O O . ALA A 1 88 ? 5.644 -3.127 -18.278 1.00 81.19 88 ALA A O 1
ATOM 655 N N . ALA A 1 89 ? 5.399 -1.970 -16.364 1.00 80.06 89 ALA A N 1
ATOM 656 C CA . ALA A 1 89 ? 6.113 -2.930 -15.531 1.00 80.06 89 ALA A CA 1
ATOM 657 C C . ALA A 1 89 ? 5.321 -4.240 -15.407 1.00 80.06 89 ALA A C 1
ATOM 659 O O . ALA A 1 89 ? 4.092 -4.233 -15.318 1.00 80.06 89 ALA A O 1
ATOM 660 N N . GLN A 1 90 ? 6.025 -5.371 -15.405 1.00 84.50 90 GLN A N 1
ATOM 661 C CA . GLN A 1 90 ? 5.406 -6.666 -15.134 1.00 84.50 90 GLN A CA 1
ATOM 662 C C . GLN A 1 90 ? 4.991 -6.753 -13.665 1.00 84.50 90 GLN A C 1
ATOM 664 O O . GLN A 1 90 ? 5.625 -6.152 -12.800 1.00 84.50 90 GLN A O 1
ATOM 669 N N . SER A 1 91 ? 3.917 -7.493 -13.398 1.00 84.81 91 SER A N 1
ATOM 670 C CA . SER A 1 91 ? 3.503 -7.775 -12.025 1.00 84.81 91 SER A CA 1
ATOM 671 C C . SER A 1 91 ? 4.423 -8.827 -11.422 1.00 84.81 91 SER A C 1
ATOM 673 O O . SER A 1 91 ? 4.768 -9.806 -12.091 1.00 84.81 91 SER A O 1
ATOM 675 N N . ASP A 1 92 ? 4.772 -8.656 -10.152 1.00 88.50 92 ASP A N 1
ATOM 676 C CA . ASP A 1 92 ? 5.390 -9.726 -9.383 1.00 88.50 92 ASP A CA 1
ATOM 677 C C . ASP A 1 92 ? 4.423 -10.915 -9.224 1.00 88.50 92 ASP A C 1
ATOM 679 O O . ASP A 1 92 ? 3.198 -10.745 -9.239 1.00 88.50 92 ASP A O 1
ATOM 683 N N . PRO A 1 93 ? 4.937 -12.142 -9.017 1.00 91.00 93 PRO A N 1
ATOM 684 C CA . PRO A 1 93 ? 4.098 -13.284 -8.680 1.00 91.00 93 PRO A CA 1
ATOM 685 C C . PRO A 1 93 ? 3.216 -12.992 -7.460 1.00 91.00 93 PRO A C 1
ATOM 687 O O . PRO A 1 93 ? 3.668 -12.387 -6.486 1.00 91.00 93 PRO A O 1
ATOM 690 N N . ALA A 1 94 ? 1.978 -13.494 -7.466 1.00 88.69 94 ALA A N 1
ATOM 691 C CA . ALA A 1 94 ? 1.017 -13.246 -6.389 1.00 88.69 94 ALA A CA 1
ATOM 692 C C . ALA A 1 94 ? 1.575 -13.600 -4.997 1.00 88.69 94 ALA A C 1
ATOM 694 O O . ALA A 1 94 ? 1.383 -12.849 -4.047 1.00 88.69 94 ALA A O 1
ATOM 695 N N . SER A 1 95 ? 2.328 -14.697 -4.874 1.00 89.94 95 SER A N 1
ATOM 696 C CA . SER A 1 95 ? 2.978 -15.091 -3.617 1.00 89.94 95 SER A CA 1
ATOM 697 C C . SER A 1 95 ? 3.964 -14.038 -3.098 1.00 89.94 95 SER A C 1
ATOM 699 O O . SER A 1 95 ? 3.994 -13.764 -1.898 1.00 89.94 95 SER A O 1
ATOM 701 N N . THR A 1 96 ? 4.738 -13.414 -3.988 1.00 91.94 96 THR A N 1
ATOM 702 C CA . THR A 1 96 ? 5.673 -12.332 -3.655 1.00 91.94 96 THR A CA 1
ATOM 703 C C . THR A 1 96 ? 4.923 -11.090 -3.189 1.00 91.94 96 THR A C 1
ATOM 705 O O . THR A 1 96 ? 5.258 -10.530 -2.144 1.00 91.94 96 THR A O 1
ATOM 708 N N . VAL A 1 97 ? 3.868 -10.701 -3.912 1.00 91.06 97 VAL A N 1
ATOM 709 C CA . VAL A 1 97 ? 3.026 -9.547 -3.563 1.00 91.06 97 VAL A CA 1
ATOM 710 C C . VAL A 1 97 ? 2.381 -9.738 -2.190 1.00 91.06 97 VAL A C 1
ATOM 712 O O . VAL A 1 97 ? 2.485 -8.859 -1.337 1.00 91.06 97 VAL A O 1
ATOM 715 N N . LEU A 1 98 ? 1.782 -10.906 -1.941 1.00 91.81 98 LEU A N 1
ATOM 716 C CA . LEU A 1 98 ? 1.150 -11.233 -0.661 1.00 91.81 98 LEU A CA 1
ATOM 717 C C . LEU A 1 98 ? 2.161 -11.254 0.487 1.00 91.81 98 LEU A C 1
ATOM 719 O O . LEU A 1 98 ? 1.881 -10.731 1.566 1.00 91.81 98 LEU A O 1
ATOM 723 N N . ARG A 1 99 ? 3.352 -11.824 0.269 1.00 93.94 99 ARG A N 1
ATOM 724 C CA . ARG A 1 99 ? 4.418 -11.836 1.279 1.00 93.94 99 ARG A CA 1
ATOM 725 C C . ARG A 1 99 ? 4.865 -10.418 1.633 1.00 93.94 99 ARG A C 1
ATOM 727 O O . ARG A 1 99 ? 5.001 -10.110 2.813 1.00 93.94 99 ARG A O 1
ATOM 734 N N . ARG A 1 100 ? 5.062 -9.556 0.631 1.00 95.12 100 ARG A N 1
ATOM 735 C CA . ARG A 1 100 ? 5.429 -8.147 0.833 1.00 95.12 100 ARG A CA 1
ATOM 736 C C . ARG A 1 100 ? 4.329 -7.385 1.572 1.00 95.12 100 ARG A C 1
ATOM 738 O O . ARG A 1 100 ? 4.631 -6.679 2.525 1.00 95.12 100 ARG A O 1
ATOM 745 N N . ALA A 1 101 ? 3.070 -7.566 1.181 1.00 91.00 101 ALA A N 1
ATOM 746 C CA . ALA A 1 101 ? 1.939 -6.891 1.813 1.00 91.00 101 ALA A CA 1
ATOM 747 C C . ALA A 1 101 ? 1.803 -7.259 3.300 1.00 91.00 101 ALA A C 1
ATOM 749 O O . ALA A 1 101 ? 1.657 -6.371 4.136 1.00 91.00 101 ALA A O 1
ATOM 750 N N . ASN A 1 102 ? 1.926 -8.547 3.641 1.00 92.00 102 ASN A N 1
ATOM 751 C CA . ASN A 1 102 ? 1.910 -8.999 5.036 1.00 92.00 102 ASN A CA 1
ATOM 752 C C . ASN A 1 102 ? 3.120 -8.484 5.824 1.00 92.00 102 ASN A C 1
ATOM 754 O O . ASN A 1 102 ? 2.961 -7.991 6.935 1.00 92.00 102 ASN A O 1
ATOM 758 N N . TYR A 1 103 ? 4.317 -8.512 5.232 1.00 94.38 103 TYR A N 1
ATOM 759 C CA . TYR A 1 103 ? 5.503 -7.948 5.876 1.00 94.38 103 TYR A CA 1
ATOM 760 C C . TYR A 1 103 ? 5.312 -6.460 6.211 1.00 94.38 103 TYR A C 1
ATOM 762 O O . TYR A 1 103 ? 5.630 -6.029 7.316 1.00 94.38 103 TYR A O 1
ATOM 770 N N . LEU A 1 104 ? 4.760 -5.670 5.287 1.00 93.88 104 LEU A N 1
ATOM 771 C CA . LEU A 1 104 ? 4.511 -4.242 5.505 1.00 93.88 104 LEU A CA 1
ATOM 772 C C . LEU A 1 104 ? 3.365 -3.970 6.484 1.00 93.88 104 LEU A C 1
ATOM 774 O O . LEU A 1 104 ? 3.373 -2.938 7.149 1.00 93.88 104 LEU A O 1
ATOM 778 N N . LEU A 1 105 ? 2.397 -4.879 6.596 1.00 90.62 105 LEU A N 1
ATOM 779 C CA . LEU A 1 105 ? 1.371 -4.810 7.632 1.00 90.62 105 LEU A CA 1
ATOM 780 C C . LEU A 1 105 ? 1.987 -4.948 9.032 1.00 90.62 105 LEU A C 1
ATOM 782 O O . LEU A 1 105 ? 1.623 -4.200 9.933 1.00 90.62 105 LEU A O 1
ATOM 786 N N . GLU A 1 106 ? 2.937 -5.867 9.201 1.00 91.25 106 GLU A N 1
ATOM 787 C CA . GLU A 1 106 ? 3.600 -6.118 10.487 1.00 91.25 106 GLU A CA 1
ATOM 788 C C . GLU A 1 106 ? 4.652 -5.056 10.838 1.00 91.25 106 GLU A C 1
ATOM 790 O O . GLU A 1 106 ? 4.801 -4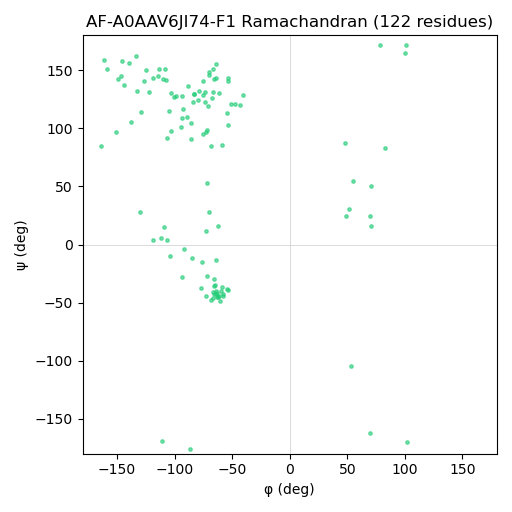.686 12.000 1.00 91.25 106 GLU A O 1
ATOM 795 N N . ASN A 1 107 ? 5.390 -4.566 9.839 1.00 92.19 107 ASN A N 1
ATOM 796 C CA . ASN A 1 107 ? 6.563 -3.707 10.046 1.00 92.19 107 ASN A CA 1
ATOM 797 C C . ASN A 1 107 ? 6.296 -2.222 9.742 1.00 92.19 107 ASN A C 1
ATOM 799 O O . ASN A 1 107 ? 7.127 -1.364 10.044 1.00 92.19 107 ASN A O 1
ATOM 803 N N . GLY A 1 108 ? 5.146 -1.908 9.147 1.00 90.81 108 GLY A N 1
ATOM 804 C CA . GLY A 1 108 ? 4.801 -0.576 8.669 1.00 90.81 108 GLY A CA 1
ATOM 805 C C . GLY A 1 108 ? 5.451 -0.214 7.329 1.00 90.81 108 GLY A C 1
ATOM 806 O O . GLY A 1 108 ? 6.313 -0.911 6.796 1.00 90.81 108 GLY A O 1
ATOM 807 N N . PHE A 1 109 ? 5.021 0.924 6.780 1.00 92.44 109 PHE A N 1
ATOM 808 C CA . PHE A 1 109 ? 5.471 1.456 5.485 1.00 92.44 109 PHE A CA 1
ATOM 809 C C . PHE A 1 109 ? 5.899 2.932 5.586 1.00 92.44 109 PHE A C 1
ATOM 811 O O . PHE A 1 109 ? 5.793 3.717 4.649 1.00 92.44 109 PHE A O 1
ATOM 818 N N . GLY A 1 110 ? 6.367 3.343 6.765 1.00 90.38 110 GLY A N 1
ATOM 819 C CA . GLY A 1 110 ? 6.744 4.729 7.033 1.00 90.38 110 GLY A CA 1
ATOM 820 C C . GLY A 1 110 ? 5.554 5.695 7.084 1.00 90.38 110 GLY A C 1
ATOM 821 O O . GLY A 1 110 ? 4.405 5.298 7.273 1.00 90.38 110 GLY A O 1
ATOM 822 N N . ASN A 1 111 ? 5.849 6.990 6.947 1.00 88.88 111 ASN A N 1
ATOM 823 C CA . ASN A 1 111 ? 4.863 8.064 7.061 1.00 88.88 111 ASN A CA 1
ATOM 824 C C . ASN A 1 111 ? 4.205 8.365 5.718 1.00 88.88 111 ASN A C 1
ATOM 826 O O . ASN A 1 111 ? 4.882 8.499 4.701 1.00 88.88 111 ASN A O 1
ATOM 830 N N . TYR A 1 112 ? 2.890 8.546 5.726 1.00 86.50 112 TYR A N 1
ATOM 831 C CA . TYR A 1 112 ? 2.148 8.889 4.521 1.00 86.50 112 TYR A CA 1
ATOM 832 C C . TYR A 1 112 ? 2.515 10.297 4.023 1.00 86.50 112 TYR A C 1
ATOM 834 O O . TYR A 1 112 ? 2.355 11.272 4.766 1.00 86.50 112 TYR A O 1
ATOM 842 N N . HIS A 1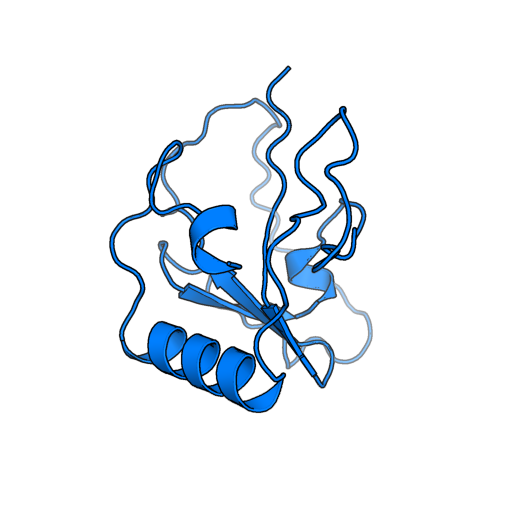 113 ? 2.919 10.441 2.755 1.00 83.75 113 HIS A N 1
ATOM 843 C CA .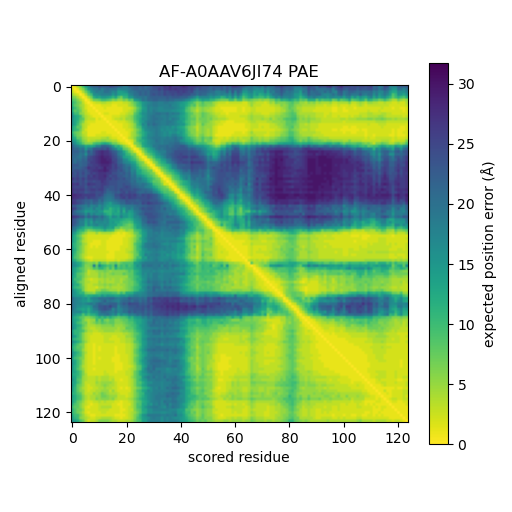 HIS A 1 113 ? 2.961 11.752 2.094 1.00 83.75 113 HIS A CA 1
ATOM 844 C C . HIS A 1 113 ? 2.195 11.736 0.775 1.00 83.75 113 HIS A C 1
ATOM 846 O O . HIS A 1 113 ? 2.288 10.800 0.004 1.00 83.75 113 HIS A O 1
ATOM 852 N N . LEU A 1 114 ? 1.463 12.812 0.470 1.00 81.06 114 LEU A N 1
ATOM 853 C CA . LEU A 1 114 ? 0.599 12.880 -0.718 1.00 81.06 114 LEU A CA 1
ATOM 854 C C . LEU A 1 114 ? 1.321 12.582 -2.041 1.00 81.06 114 LEU A C 1
ATOM 856 O O . LEU A 1 114 ? 0.743 11.959 -2.923 1.00 81.06 114 LEU A O 1
ATOM 860 N N . VAL A 1 115 ? 2.561 13.053 -2.181 1.00 79.44 115 VAL A N 1
ATOM 861 C CA . VAL A 1 115 ? 3.324 12.979 -3.440 1.00 79.44 115 VAL A CA 1
ATOM 862 C C . VAL A 1 115 ? 4.211 11.737 -3.514 1.00 79.44 115 VAL A C 1
ATOM 864 O O . VAL A 1 115 ? 4.523 11.281 -4.604 1.00 79.44 115 VAL A O 1
ATOM 867 N N . ARG A 1 116 ? 4.653 11.225 -2.365 1.00 83.81 116 ARG A N 1
ATOM 868 C CA . ARG A 1 116 ? 5.607 10.119 -2.257 1.00 83.81 116 ARG A CA 1
ATOM 869 C C . ARG A 1 116 ? 5.273 9.298 -1.030 1.00 83.81 116 ARG A C 1
ATOM 871 O O . ARG A 1 116 ? 4.936 9.883 -0.008 1.00 83.81 116 ARG A O 1
ATOM 878 N N . ASN A 1 117 ? 5.466 7.993 -1.075 1.00 87.19 117 ASN A N 1
ATOM 879 C CA . ASN A 1 117 ? 5.060 7.132 0.027 1.00 87.19 117 ASN A CA 1
ATOM 880 C C . ASN A 1 117 ? 3.562 7.338 0.346 1.00 87.19 117 ASN A C 1
ATOM 882 O O . ASN A 1 117 ? 3.196 7.727 1.457 1.00 87.19 117 ASN A O 1
ATOM 886 N N . ASN A 1 118 ? 2.708 7.188 -0.668 1.00 86.19 118 ASN A N 1
ATOM 887 C CA . ASN A 1 118 ? 1.248 7.192 -0.553 1.00 86.19 118 ASN A CA 1
ATOM 888 C C . ASN A 1 118 ? 0.672 5.788 -0.824 1.00 86.19 118 ASN A C 1
ATOM 890 O O . ASN A 1 118 ? 1.392 4.792 -0.862 1.00 86.19 118 ASN A O 1
ATOM 894 N N . CYS A 1 119 ? -0.650 5.691 -0.974 1.00 86.88 119 CYS A N 1
ATOM 895 C CA . CYS A 1 119 ? -1.312 4.419 -1.257 1.00 86.88 119 CYS A CA 1
ATOM 896 C C . CYS A 1 119 ? -0.951 3.813 -2.627 1.00 86.88 119 CYS A C 1
ATOM 898 O O . CYS A 1 119 ? -0.944 2.590 -2.744 1.00 86.88 119 CYS A O 1
ATOM 900 N N . GLU A 1 120 ? -0.637 4.623 -3.642 1.00 84.56 120 GLU A N 1
ATOM 901 C CA . GLU A 1 120 ? -0.157 4.148 -4.946 1.00 84.56 120 GLU A CA 1
ATOM 902 C C . GLU A 1 120 ? 1.244 3.546 -4.818 1.00 84.56 120 GLU A C 1
ATOM 904 O O . GLU A 1 120 ? 1.444 2.414 -5.247 1.00 84.56 120 GLU A O 1
ATOM 909 N N . ASP A 1 121 ? 2.166 4.237 -4.136 1.00 87.31 121 ASP A N 1
ATOM 910 C CA . ASP A 1 121 ? 3.512 3.711 -3.859 1.00 87.31 121 ASP A CA 1
ATOM 911 C C . ASP A 1 121 ? 3.467 2.398 -3.070 1.00 87.31 121 ASP A C 1
ATOM 913 O O . ASP A 1 121 ? 4.272 1.503 -3.297 1.00 87.31 121 ASP A O 1
ATOM 917 N N . PHE A 1 122 ? 2.521 2.272 -2.138 1.00 89.44 122 PHE A N 1
ATOM 918 C CA . PHE A 1 122 ? 2.330 1.046 -1.366 1.00 89.44 122 PHE A CA 1
ATOM 919 C C . PHE A 1 122 ? 1.870 -0.141 -2.226 1.00 89.44 122 PHE A C 1
ATOM 921 O O . PHE A 1 122 ? 2.223 -1.286 -1.946 1.00 89.44 122 PHE A O 1
ATOM 928 N N . ALA A 1 123 ? 1.035 0.115 -3.235 1.00 87.12 123 ALA A N 1
ATOM 929 C CA . ALA A 1 123 ? 0.427 -0.929 -4.056 1.00 87.12 123 ALA A CA 1
ATOM 930 C C . ALA A 1 123 ? 1.320 -1.397 -5.222 1.00 87.12 123 ALA A C 1
ATOM 932 O O . ALA A 1 123 ? 1.007 -2.415 -5.848 1.00 87.12 123 ALA A O 1
ATOM 933 N N . LEU A 1 124 ? 2.410 -0.679 -5.513 1.00 82.50 124 LEU A N 1
ATOM 934 C CA . LEU A 1 124 ? 3.404 -1.019 -6.537 1.00 82.50 124 LEU A CA 1
ATOM 935 C C . LEU A 1 124 ? 4.518 -1.898 -5.965 1.00 82.50 124 LEU A C 1
ATOM 937 O O . LEU A 1 124 ? 4.764 -2.980 -6.539 1.00 82.50 124 LEU A O 1
#

InterPro domains:
  IPR007053 LRAT domain [PF04970] (8-123)
  IPR007053 LRAT domain [PS51934] (1-124)

Radius of gyration: 15.57 Å; Cα contacts (8 Å, |Δi|>4): 151; chains: 1; bounding box: 35×34×37 Å

Sequence (124 aa):
MISLYLSGIYIGDGLVIHFTAPSGKFTASSPSSSLSFSSSAPNHSRCESQKPEGGVAVTCLDCFIKEGSLSRYEYGVRFRLRGGTSTAAQSDPASTVLRRANYLLENGFGNYHLVRNNCEDFAL

Mean predicted aligned error: 11.25 Å

Nearest PDB structures (foldseek):
  4dq9-assembly3_B  TM=2.840E-01  e=8.755E+00  Vibrio cholerae

Solvent-accessible surface area (backbone atoms only — not comparable to full-atom values): 8101 Å² total; per-residue (Å²): 136,87,81,83,77,88,35,59,44,76,76,53,97,58,31,28,43,33,50,39,62,48,85,70,81,82,89,69,94,70,82,88,70,94,65,87,74,88,73,94,63,92,78,62,86,76,61,81,56,72,77,62,75,29,38,43,43,70,40,34,45,67,71,68,46,69,90,61,82,92,76,79,75,42,58,56,37,81,63,62,97,72,74,93,47,49,34,62,55,73,71,72,56,67,71,56,51,53,52,52,51,52,50,30,51,77,73,45,72,72,72,64,30,95,90,53,54,32,25,60,62,69,57,106

pLDDT: mean 71.62, std 20.45, range [24.81, 95.12]

Organism: NCBI:txid479676

Foldseek 3Di:
DDDDDFAWDDPDPQKTKFWDAAPDDPDDDDDDD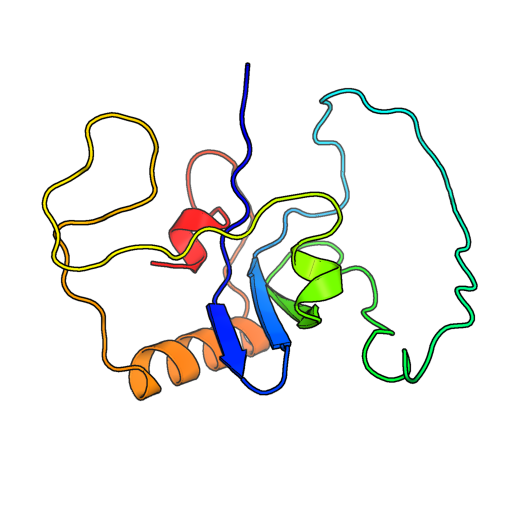PDPDPDPDPDCVQAPFPPPSTWIGMHGNCVSQVPHDDDAAAECDDDDPDDDRYDVHHDDPPVVQNVLSVVCNVVTQDHDDPVPSHRSNNND